Protein AF-A0A932WCL2-F1 (afdb_monomer_lite)

Structure (mmCIF, N/CA/C/O backbone):
data_AF-A0A932WCL2-F1
#
_entry.id   AF-A0A932WCL2-F1
#
loop_
_atom_site.group_PDB
_atom_site.id
_atom_site.type_symbol
_atom_site.label_atom_id
_atom_site.label_alt_id
_atom_site.label_comp_id
_atom_site.label_asym_id
_atom_site.label_entity_id
_atom_site.label_seq_id
_atom_site.pdbx_PDB_ins_code
_atom_site.Cartn_x
_atom_site.Cartn_y
_atom_site.Cartn_z
_atom_site.occupancy
_atom_site.B_iso_or_equiv
_atom_site.auth_seq_id
_atom_site.auth_comp_id
_atom_site.auth_asym_id
_atom_site.auth_atom_id
_atom_site.pdbx_PDB_model_num
ATOM 1 N N . MET A 1 1 ? -22.757 6.002 18.167 1.00 43.53 1 MET A N 1
ATOM 2 C CA . MET A 1 1 ? -22.486 6.702 16.885 1.00 43.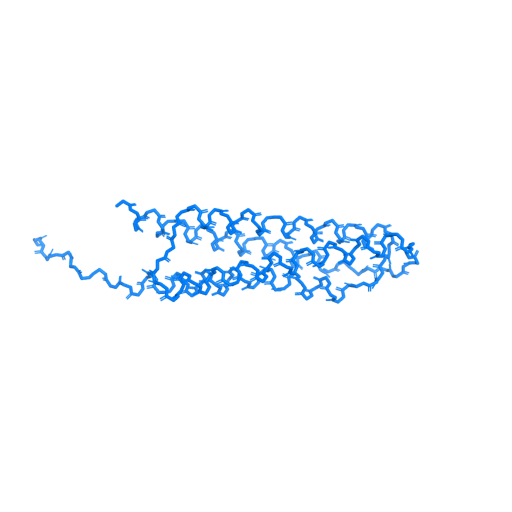53 1 MET A CA 1
ATOM 3 C C . MET A 1 1 ? -21.061 6.530 16.329 1.00 43.53 1 MET A C 1
ATOM 5 O O . MET A 1 1 ? -20.968 5.955 15.254 1.00 43.53 1 MET A O 1
ATOM 9 N N . LYS A 1 2 ? -19.952 6.972 16.966 1.00 51.72 2 LYS A N 1
ATOM 10 C CA . LYS A 1 2 ? -18.584 6.797 16.388 1.00 51.72 2 LYS A CA 1
ATOM 11 C C . LYS A 1 2 ? -18.119 5.330 16.332 1.00 51.72 2 LYS A C 1
ATOM 13 O O . LYS A 1 2 ? -17.669 4.860 15.293 1.00 51.72 2 LYS A O 1
ATOM 18 N N . THR A 1 3 ? -18.310 4.584 17.418 1.00 58.56 3 THR A N 1
ATOM 19 C CA . THR A 1 3 ? -17.847 3.191 17.558 1.00 58.56 3 THR A CA 1
ATOM 20 C C . THR A 1 3 ? -18.610 2.208 16.670 1.00 58.56 3 THR A C 1
ATOM 22 O O . THR A 1 3 ? -18.036 1.252 16.161 1.00 58.56 3 THR A O 1
ATOM 25 N N . GLU A 1 4 ? -19.901 2.451 16.440 1.00 61.03 4 GLU A N 1
ATOM 26 C CA . GLU A 1 4 ? -20.728 1.606 15.567 1.00 61.03 4 GLU A CA 1
ATOM 27 C C . GLU A 1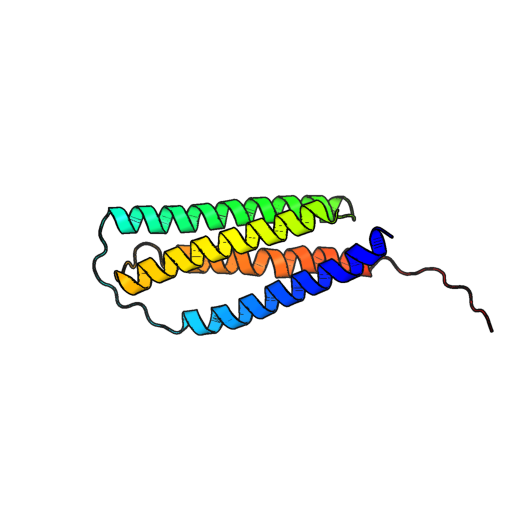 4 ? -20.299 1.707 14.105 1.00 61.03 4 GLU A C 1
ATOM 29 O O . GLU A 1 4 ? -20.150 0.684 13.441 1.00 61.03 4 GLU A O 1
ATOM 34 N N . LYS A 1 5 ? -20.012 2.922 13.619 1.00 64.12 5 LYS A N 1
ATOM 35 C CA . LYS A 1 5 ? -19.502 3.118 12.257 1.00 64.12 5 LYS A CA 1
ATOM 36 C C . LYS A 1 5 ? -18.140 2.449 12.061 1.00 64.12 5 LYS A C 1
ATOM 38 O O . LYS A 1 5 ? -17.952 1.736 11.075 1.00 64.12 5 LYS A O 1
ATOM 43 N N . LEU A 1 6 ? -17.226 2.588 13.024 1.00 66.00 6 LEU A N 1
ATOM 44 C CA . LEU A 1 6 ? -15.901 1.954 12.985 1.00 66.00 6 LEU A CA 1
ATOM 45 C C . LEU A 1 6 ? -15.976 0.424 12.939 1.00 66.00 6 LEU A C 1
ATOM 47 O O . LEU A 1 6 ? -15.284 -0.201 12.134 1.00 66.00 6 LEU A O 1
ATOM 51 N N . ARG A 1 7 ? -16.882 -0.174 13.724 1.00 67.00 7 ARG A N 1
ATOM 52 C CA . ARG A 1 7 ? -17.145 -1.623 13.710 1.00 67.00 7 ARG A CA 1
ATOM 53 C C . ARG A 1 7 ? -17.641 -2.131 12.355 1.00 67.00 7 ARG A C 1
ATOM 55 O O . ARG A 1 7 ? -17.419 -3.295 12.049 1.00 67.00 7 ARG A O 1
ATOM 62 N N . THR A 1 8 ? -18.261 -1.282 11.532 1.00 70.75 8 THR A N 1
ATOM 63 C CA . THR A 1 8 ? -18.690 -1.637 10.164 1.00 70.75 8 THR A CA 1
ATOM 64 C C . THR A 1 8 ? -17.661 -1.311 9.072 1.00 70.75 8 THR A C 1
ATOM 66 O O . THR A 1 8 ? -17.577 -2.031 8.077 1.00 70.75 8 THR A O 1
ATOM 69 N N . LEU A 1 9 ? -16.837 -0.275 9.256 1.00 70.69 9 LEU A N 1
ATOM 70 C CA . LEU A 1 9 ? -15.825 0.167 8.285 1.00 70.69 9 LEU A CA 1
ATOM 71 C C . LEU A 1 9 ? -14.579 -0.725 8.275 1.00 70.69 9 LEU A C 1
ATOM 73 O O . LEU A 1 9 ? -14.126 -1.122 7.202 1.00 70.69 9 LEU A O 1
ATOM 77 N N . VAL A 1 10 ? -14.054 -1.097 9.448 1.00 73.25 10 VAL A N 1
ATOM 78 C CA . VAL A 1 10 ? -12.839 -1.927 9.554 1.00 73.25 10 VAL A CA 1
ATOM 79 C C . VAL A 1 10 ? -13.007 -3.294 8.864 1.00 73.25 10 VAL A C 1
ATOM 81 O O . VAL A 1 10 ? -12.140 -3.655 8.066 1.00 73.25 10 VAL A O 1
ATOM 84 N N . PRO A 1 11 ? -14.116 -4.045 9.054 1.00 73.81 11 PRO A N 1
ATOM 85 C CA . PRO A 1 11 ? -14.346 -5.290 8.322 1.00 73.81 11 PRO A CA 1
ATOM 86 C C . PRO A 1 11 ? -14.482 -5.087 6.812 1.00 73.81 11 PRO A C 1
ATOM 88 O O . PRO A 1 11 ? -13.979 -5.901 6.044 1.00 73.81 11 PRO A O 1
ATOM 91 N N . ARG A 1 12 ? -15.126 -4.001 6.364 1.00 76.62 12 ARG A N 1
ATOM 92 C CA . ARG A 1 12 ? -15.267 -3.692 4.933 1.00 76.62 12 ARG A CA 1
ATOM 93 C C . ARG A 1 12 ? -13.909 -3.428 4.284 1.00 76.62 12 ARG A C 1
ATOM 95 O O . ARG A 1 12 ? -13.644 -3.954 3.205 1.00 76.62 12 ARG A O 1
ATOM 102 N N . LEU A 1 13 ? -13.045 -2.666 4.952 1.00 72.12 13 LEU A N 1
ATOM 103 C CA . LEU A 1 13 ? -11.676 -2.415 4.501 1.00 72.12 13 LEU A CA 1
ATOM 104 C C . LEU A 1 13 ? -10.835 -3.700 4.500 1.00 72.12 13 LEU A C 1
ATOM 106 O O . LEU A 1 13 ? -10.093 -3.939 3.552 1.00 72.12 13 LEU A O 1
ATOM 110 N N . LEU A 1 14 ? -11.007 -4.574 5.495 1.00 71.94 14 LEU A N 1
ATOM 111 C CA . LEU A 1 14 ? -10.391 -5.907 5.516 1.00 71.94 14 LEU A CA 1
ATOM 112 C C . LEU A 1 14 ? -10.843 -6.778 4.336 1.00 71.94 14 LEU A C 1
ATOM 114 O O . LEU A 1 14 ? -10.010 -7.373 3.660 1.00 71.94 14 LEU A O 1
ATOM 118 N N . VAL A 1 15 ? -12.143 -6.825 4.042 1.00 77.06 15 VAL A N 1
ATOM 119 C CA . VAL A 1 15 ? -12.676 -7.585 2.898 1.00 77.06 15 VAL A CA 1
ATOM 120 C C . VAL A 1 15 ? -12.139 -7.030 1.575 1.00 77.06 15 VAL A C 1
ATOM 122 O O . VAL A 1 15 ? -11.719 -7.802 0.713 1.00 77.06 15 VAL A O 1
ATOM 125 N N . LEU A 1 16 ? -12.078 -5.704 1.423 1.00 68.69 16 LEU A N 1
ATOM 126 C CA . LEU A 1 16 ? -11.471 -5.051 0.256 1.00 68.69 16 LEU A CA 1
ATOM 127 C C . LEU A 1 16 ? -9.967 -5.339 0.144 1.00 68.69 16 LEU A C 1
ATOM 129 O O . LEU A 1 16 ? -9.449 -5.504 -0.964 1.00 68.69 16 LEU A O 1
ATOM 133 N N . ALA A 1 17 ? -9.258 -5.427 1.271 1.00 69.31 17 ALA A N 1
ATOM 134 C CA . ALA A 1 17 ? -7.851 -5.794 1.297 1.00 69.31 17 ALA A CA 1
ATOM 135 C C . ALA A 1 17 ? -7.641 -7.220 0.767 1.00 69.31 17 ALA A C 1
ATOM 137 O O . ALA A 1 17 ? -6.845 -7.403 -0.157 1.00 69.31 17 ALA A O 1
ATOM 138 N N . VAL A 1 18 ? -8.417 -8.180 1.284 1.00 69.88 18 VAL A N 1
ATOM 139 C CA . VAL A 1 18 ? -8.328 -9.611 0.951 1.00 69.88 18 VAL A CA 1
ATOM 140 C C . VAL A 1 18 ? -8.750 -9.895 -0.494 1.00 69.88 18 VAL A C 1
ATOM 142 O O . VAL A 1 18 ? -8.029 -10.579 -1.220 1.00 69.88 18 VAL A O 1
ATOM 145 N N . LEU A 1 19 ? -9.879 -9.344 -0.956 1.00 62.84 19 LEU A N 1
ATOM 146 C CA . LEU A 1 19 ? -10.351 -9.541 -2.337 1.00 62.84 19 LEU A CA 1
ATOM 147 C C . LEU A 1 19 ? -9.356 -8.990 -3.364 1.00 62.84 19 LEU A C 1
ATOM 149 O O . LEU A 1 19 ? -9.095 -9.621 -4.390 1.00 62.84 19 LEU A O 1
ATOM 153 N N . ALA A 1 20 ? -8.753 -7.838 -3.075 1.00 65.00 20 ALA A N 1
ATOM 154 C CA . ALA A 1 20 ? -7.711 -7.285 -3.926 1.00 65.00 20 ALA A CA 1
ATOM 155 C C . ALA A 1 20 ? -6.422 -8.121 -3.892 1.00 65.00 20 ALA A C 1
ATOM 157 O O . ALA A 1 20 ? -5.784 -8.280 -4.930 1.00 65.00 20 ALA A O 1
ATOM 158 N N . GLY A 1 21 ? -6.064 -8.699 -2.742 1.00 62.88 21 GLY A N 1
ATOM 159 C CA . GLY A 1 21 ? -4.959 -9.649 -2.632 1.00 62.88 21 GLY A CA 1
ATOM 160 C C . GLY A 1 21 ? -5.147 -10.885 -3.516 1.00 62.88 21 GLY A C 1
ATOM 161 O O . GLY A 1 21 ? -4.256 -11.247 -4.286 1.00 62.88 21 GLY A O 1
ATOM 162 N N . ALA A 1 22 ? -6.343 -11.482 -3.482 1.00 65.00 22 ALA A N 1
ATOM 163 C CA . ALA A 1 22 ? -6.690 -12.660 -4.280 1.00 65.00 22 ALA A CA 1
ATOM 164 C C . ALA A 1 22 ? -6.687 -12.398 -5.800 1.00 65.00 22 ALA A C 1
ATOM 166 O O . ALA A 1 22 ? -6.264 -13.252 -6.576 1.00 65.00 22 ALA A O 1
ATOM 167 N N . LEU A 1 23 ? -7.118 -11.212 -6.243 1.00 63.62 23 LEU A N 1
ATOM 168 C CA . LEU A 1 23 ? -7.057 -10.832 -7.661 1.00 63.62 23 LEU A CA 1
ATOM 169 C C . LEU A 1 23 ? -5.619 -10.602 -8.143 1.00 63.62 23 LEU A C 1
ATOM 171 O O . LEU A 1 23 ? -5.296 -10.868 -9.300 1.00 63.62 23 LEU A O 1
ATOM 175 N N . TRP A 1 24 ? -4.738 -10.127 -7.263 1.00 61.75 24 TRP A N 1
ATOM 176 C CA . TRP A 1 24 ? -3.344 -9.868 -7.613 1.00 61.75 24 TRP A CA 1
ATOM 177 C C . TRP A 1 24 ? -2.502 -11.145 -7.717 1.00 61.75 24 TRP A C 1
ATOM 179 O O . TRP A 1 24 ? -1.632 -11.206 -8.580 1.00 61.75 24 TRP A O 1
ATOM 189 N N . THR A 1 25 ? -2.766 -12.183 -6.914 1.00 62.62 25 THR A N 1
ATOM 190 C CA . THR A 1 25 ? -2.004 -13.452 -6.972 1.00 62.62 25 THR A CA 1
ATOM 191 C C . THR A 1 25 ? -2.166 -14.212 -8.288 1.00 62.62 25 THR A C 1
ATOM 193 O O . THR A 1 25 ? -1.285 -14.979 -8.675 1.00 62.62 25 THR A O 1
ATOM 196 N N . GLN A 1 26 ? -3.253 -13.977 -9.030 1.00 57.78 26 GLN A N 1
ATOM 197 C CA . GLN A 1 26 ? -3.392 -14.516 -10.386 1.00 57.78 26 GLN A CA 1
ATOM 198 C C . GLN A 1 26 ? -2.455 -13.832 -11.393 1.00 57.78 26 GLN A C 1
ATOM 200 O O . GLN A 1 26 ? -2.012 -14.473 -12.345 1.00 57.78 26 GLN A O 1
ATOM 205 N N . ARG A 1 27 ? -2.120 -12.554 -11.176 1.00 56.88 27 ARG A N 1
ATOM 206 C CA . ARG A 1 27 ? -1.292 -11.752 -12.089 1.00 56.88 27 ARG A CA 1
ATOM 207 C C . ARG A 1 27 ? 0.201 -12.097 -11.997 1.00 56.88 27 ARG A C 1
ATOM 209 O O . ARG A 1 27 ? 0.904 -11.970 -12.994 1.00 56.88 27 ARG A O 1
ATOM 216 N N . ASP A 1 28 ? 0.646 -12.630 -10.857 1.00 53.41 28 ASP A N 1
ATOM 217 C CA . ASP A 1 28 ? 2.031 -13.074 -10.599 1.00 53.41 28 ASP A CA 1
ATOM 218 C C . ASP A 1 28 ? 2.465 -14.290 -11.423 1.00 53.41 28 ASP A C 1
ATOM 220 O O . ASP A 1 28 ? 3.650 -14.592 -11.544 1.00 53.41 28 ASP A O 1
ATOM 224 N N . ARG A 1 29 ? 1.503 -15.030 -11.983 1.00 54.28 29 ARG A N 1
ATOM 225 C CA . ARG A 1 29 ? 1.788 -16.249 -12.751 1.00 54.28 29 ARG A CA 1
ATOM 226 C C . ARG A 1 29 ? 2.270 -15.968 -14.171 1.00 54.28 29 ARG A C 1
ATOM 228 O O . ARG A 1 29 ? 2.577 -16.916 -14.885 1.00 54.28 29 ARG A O 1
ATOM 235 N N . ILE A 1 30 ? 2.309 -14.706 -14.601 1.00 58.91 30 ILE A N 1
ATOM 236 C CA . ILE A 1 30 ? 2.754 -14.332 -15.944 1.00 58.91 30 ILE A CA 1
ATOM 237 C C . ILE A 1 30 ? 4.283 -14.197 -15.917 1.00 58.91 30 ILE A C 1
ATOM 239 O O . ILE A 1 30 ? 4.790 -13.229 -15.344 1.00 58.91 30 ILE A O 1
ATOM 243 N N . PRO A 1 31 ? 5.043 -15.135 -16.518 1.00 55.84 31 PRO A N 1
ATOM 244 C CA . PRO A 1 31 ? 6.491 -15.018 -16.580 1.00 55.84 31 PRO A CA 1
ATOM 245 C C . PRO A 1 31 ? 6.862 -13.813 -17.447 1.00 55.84 31 PRO A C 1
ATOM 247 O O . PRO A 1 31 ? 6.598 -13.785 -18.652 1.00 55.84 31 PRO A O 1
ATOM 250 N N . LEU A 1 32 ? 7.483 -12.810 -16.830 1.00 58.25 32 LEU A N 1
ATOM 251 C CA . LEU A 1 32 ? 8.053 -11.674 -17.540 1.00 58.25 32 LEU A CA 1
ATOM 252 C C . LEU A 1 32 ? 9.294 -12.151 -18.300 1.00 58.25 32 LEU A C 1
ATOM 254 O O . LEU A 1 32 ? 10.282 -12.574 -17.701 1.00 58.25 32 LEU A O 1
ATOM 258 N N . ARG A 1 33 ? 9.241 -12.112 -19.634 1.00 56.16 33 ARG A N 1
ATOM 259 C CA . ARG A 1 33 ? 10.433 -12.308 -20.464 1.00 56.16 33 ARG A CA 1
ATOM 260 C C . ARG A 1 33 ? 11.301 -11.057 -20.365 1.00 56.16 33 ARG A C 1
ATOM 262 O O . ARG A 1 33 ? 10.813 -9.956 -20.596 1.00 56.16 33 ARG A O 1
ATOM 269 N N . ALA A 1 34 ? 12.578 -11.245 -20.044 1.00 51.41 34 ALA A N 1
ATOM 270 C CA . ALA A 1 34 ? 13.549 -10.162 -20.006 1.00 51.41 34 ALA A CA 1
ATOM 271 C C . ALA A 1 34 ? 13.773 -9.611 -21.424 1.00 51.41 34 ALA A C 1
ATOM 273 O O . ALA A 1 34 ? 14.281 -10.319 -22.295 1.00 51.41 34 ALA A O 1
ATOM 274 N N . LEU A 1 35 ? 13.402 -8.352 -21.647 1.00 52.31 35 LEU A N 1
ATOM 275 C CA . LEU A 1 35 ? 13.848 -7.552 -22.787 1.00 52.31 35 LEU A CA 1
ATOM 276 C C . LEU A 1 35 ? 14.463 -6.258 -22.244 1.00 52.31 35 LEU A C 1
ATOM 278 O O . LEU A 1 35 ? 14.135 -5.794 -21.156 1.00 52.31 35 LEU A O 1
ATOM 282 N N . SER A 1 36 ? 15.428 -5.702 -22.967 1.00 56.41 36 SER A N 1
ATOM 283 C CA . SER A 1 36 ? 16.179 -4.527 -22.525 1.00 56.41 36 SER A CA 1
ATOM 284 C C . SER A 1 36 ? 15.279 -3.289 -22.453 1.00 56.41 36 SER A C 1
ATOM 286 O O . SER A 1 36 ? 14.851 -2.781 -23.489 1.00 56.41 36 SER A O 1
ATOM 288 N N . ALA A 1 37 ? 15.023 -2.788 -21.246 1.00 60.44 37 ALA A N 1
ATOM 289 C CA . ALA A 1 37 ? 14.306 -1.535 -21.037 1.00 60.44 37 ALA A CA 1
ATOM 290 C C . ALA A 1 37 ? 15.217 -0.314 -21.168 1.00 60.44 37 ALA A C 1
ATOM 292 O O . ALA A 1 37 ? 16.418 -0.381 -20.898 1.00 60.44 37 ALA A O 1
ATOM 293 N N . SER A 1 38 ? 14.630 0.822 -21.545 1.00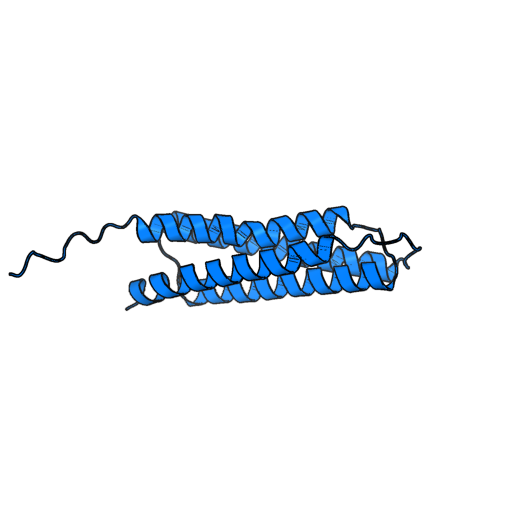 67.81 38 SER A N 1
ATOM 294 C CA . SER A 1 38 ? 15.347 2.093 -21.560 1.00 67.81 38 SER A CA 1
ATOM 295 C C . SER A 1 38 ? 15.664 2.567 -20.129 1.00 67.81 38 SER A C 1
ATOM 297 O O . SER A 1 38 ? 14.982 2.212 -19.160 1.00 67.81 38 SER A O 1
ATOM 299 N N . ALA A 1 39 ? 16.689 3.411 -19.974 1.00 72.81 39 ALA A N 1
ATOM 300 C CA . ALA A 1 39 ? 17.037 4.006 -18.678 1.00 72.81 39 ALA A CA 1
ATOM 301 C C . ALA A 1 39 ? 15.903 4.888 -18.105 1.00 72.81 39 ALA A C 1
ATOM 303 O O . ALA A 1 39 ? 15.732 4.959 -16.888 1.00 72.81 39 ALA A O 1
ATOM 304 N N . GLY A 1 40 ? 15.092 5.512 -18.971 1.00 77.50 40 GLY A N 1
ATOM 305 C CA . GLY A 1 40 ? 13.930 6.314 -18.567 1.00 77.50 40 GLY A CA 1
ATOM 306 C C . GLY A 1 40 ? 12.793 5.470 -17.982 1.00 77.50 40 GLY A C 1
ATOM 307 O O . GLY A 1 40 ? 12.227 5.822 -16.943 1.00 77.50 40 GLY A O 1
ATOM 308 N N . ASP A 1 41 ? 12.511 4.315 -18.589 1.00 78.38 41 ASP A N 1
ATOM 309 C CA . ASP A 1 41 ? 11.498 3.378 -18.081 1.00 78.38 41 ASP A CA 1
ATOM 310 C C . ASP A 1 41 ? 11.941 2.779 -16.744 1.00 78.38 41 ASP A C 1
ATOM 312 O O . ASP A 1 41 ? 11.155 2.674 -15.804 1.00 78.38 41 ASP A O 1
ATOM 316 N N . SER A 1 42 ? 13.236 2.475 -16.634 1.00 78.38 42 SER A N 1
ATOM 317 C CA . SER A 1 42 ? 13.871 1.943 -15.425 1.00 78.38 42 SER A CA 1
ATOM 318 C C . SER A 1 42 ? 13.701 2.882 -14.224 1.00 78.38 42 SER A C 1
ATOM 320 O O . SER A 1 42 ? 13.237 2.460 -13.163 1.00 78.38 42 SER A O 1
ATOM 322 N N . ALA A 1 43 ? 14.009 4.172 -14.400 1.00 84.06 43 ALA A N 1
ATOM 323 C CA . ALA A 1 43 ? 13.846 5.184 -13.356 1.00 84.06 43 ALA A CA 1
ATOM 324 C C . ALA A 1 43 ? 12.369 5.398 -12.983 1.00 84.06 43 ALA A C 1
ATOM 326 O O . ALA A 1 43 ? 12.036 5.565 -11.809 1.00 84.06 43 ALA A O 1
ATOM 327 N N . THR A 1 44 ? 11.470 5.344 -13.970 1.00 86.81 44 THR A N 1
ATOM 328 C CA . THR A 1 44 ? 10.024 5.467 -13.741 1.00 86.81 44 THR A CA 1
ATOM 329 C C . THR A 1 44 ? 9.493 4.297 -12.913 1.00 86.81 44 THR A C 1
ATOM 331 O O . THR A 1 44 ? 8.776 4.514 -11.936 1.00 86.81 44 THR A O 1
ATOM 334 N N . ILE A 1 45 ? 9.882 3.063 -13.251 1.00 85.44 45 ILE A N 1
ATOM 335 C CA . ILE A 1 45 ? 9.497 1.848 -12.519 1.00 85.44 45 ILE A CA 1
ATOM 336 C C . ILE A 1 45 ? 9.976 1.922 -11.066 1.00 85.44 45 ILE A C 1
ATOM 338 O O . ILE A 1 45 ? 9.164 1.775 -10.152 1.00 85.44 45 ILE A O 1
ATOM 342 N N . GLN A 1 46 ? 11.258 2.226 -10.842 1.00 86.81 46 GLN A N 1
ATOM 343 C CA . GLN A 1 46 ? 11.813 2.372 -9.492 1.00 86.81 46 GLN A CA 1
ATOM 344 C C . GLN A 1 46 ? 11.125 3.497 -8.707 1.00 86.81 46 GLN A C 1
ATOM 346 O O . GLN A 1 46 ? 10.817 3.330 -7.528 1.00 86.81 46 GLN A O 1
ATOM 351 N N . GLY A 1 47 ? 10.815 4.622 -9.358 1.00 90.69 47 GLY A N 1
ATOM 352 C CA . GLY A 1 47 ? 10.072 5.722 -8.748 1.00 90.69 47 GLY A CA 1
ATOM 353 C C . GLY A 1 47 ? 8.670 5.313 -8.285 1.00 90.69 47 GLY A C 1
ATOM 354 O O . GLY A 1 47 ? 8.266 5.666 -7.177 1.00 90.69 47 GLY A O 1
ATOM 355 N N . MET A 1 48 ? 7.939 4.536 -9.090 1.00 91.69 48 MET A N 1
ATOM 356 C CA . MET A 1 48 ? 6.609 4.027 -8.727 1.00 91.69 48 MET A CA 1
ATOM 357 C C . MET A 1 48 ? 6.671 3.000 -7.586 1.00 91.69 48 MET A C 1
ATOM 359 O O . MET A 1 48 ? 5.892 3.090 -6.637 1.00 91.69 48 MET A O 1
ATOM 363 N N . ILE A 1 49 ? 7.633 2.068 -7.625 1.00 89.44 49 ILE A N 1
ATOM 364 C CA . ILE A 1 49 ? 7.873 1.106 -6.532 1.00 89.44 49 ILE A CA 1
ATOM 365 C C . ILE A 1 49 ? 8.228 1.854 -5.235 1.00 89.44 49 ILE A C 1
ATOM 367 O O . ILE A 1 49 ? 7.694 1.547 -4.164 1.00 89.44 49 ILE A O 1
ATOM 371 N N . GLY A 1 50 ? 9.076 2.882 -5.329 1.00 92.12 50 GLY A N 1
ATOM 372 C CA . GLY A 1 50 ? 9.462 3.741 -4.212 1.00 92.12 50 GLY A CA 1
ATOM 373 C C . GLY A 1 50 ? 8.282 4.498 -3.598 1.00 92.12 50 GLY A C 1
ATOM 374 O O . GLY A 1 50 ? 8.120 4.481 -2.377 1.00 92.12 50 GLY A O 1
ATOM 375 N N . LYS A 1 51 ? 7.413 5.101 -4.423 1.00 92.62 51 LYS A N 1
ATOM 376 C CA . LYS A 1 51 ? 6.181 5.775 -3.965 1.00 92.62 51 LYS A CA 1
ATOM 377 C C . LYS A 1 51 ? 5.241 4.820 -3.237 1.00 92.62 51 LYS A C 1
ATOM 379 O O . LYS A 1 51 ? 4.796 5.136 -2.134 1.00 92.62 51 LYS A O 1
ATOM 384 N N . ALA A 1 52 ? 5.003 3.637 -3.802 1.00 89.88 52 ALA A N 1
ATOM 385 C CA . ALA A 1 52 ? 4.158 2.628 -3.177 1.00 89.88 52 ALA A CA 1
ATOM 386 C C . ALA A 1 52 ? 4.724 2.153 -1.831 1.00 89.88 52 ALA A C 1
ATOM 388 O O . ALA A 1 52 ? 3.995 2.059 -0.844 1.00 89.88 52 ALA A O 1
ATOM 389 N N . THR A 1 53 ? 6.038 1.923 -1.765 1.00 90.50 53 THR A N 1
ATOM 390 C CA . THR A 1 53 ? 6.732 1.531 -0.527 1.00 90.50 53 THR A CA 1
ATOM 391 C C . THR A 1 53 ? 6.678 2.639 0.528 1.00 90.50 53 THR A C 1
ATOM 393 O O . THR A 1 53 ? 6.480 2.373 1.713 1.00 90.50 53 THR A O 1
ATOM 396 N N . TYR A 1 54 ? 6.832 3.899 0.121 1.00 92.62 54 TYR A N 1
ATOM 397 C CA . TYR A 1 54 ? 6.728 5.040 1.027 1.00 92.62 54 TYR A CA 1
ATOM 398 C C . TYR A 1 54 ? 5.308 5.194 1.589 1.00 92.62 54 TYR A C 1
ATOM 400 O O . TYR A 1 54 ? 5.136 5.328 2.802 1.00 92.62 54 TYR A O 1
ATOM 408 N N . ALA A 1 55 ? 4.290 5.109 0.727 1.00 89.88 55 ALA A N 1
ATOM 409 C CA . ALA A 1 55 ? 2.890 5.136 1.138 1.00 89.88 55 ALA A CA 1
ATOM 410 C C . ALA A 1 55 ? 2.570 3.987 2.106 1.00 89.88 55 ALA A C 1
ATOM 412 O O . ALA A 1 55 ? 1.966 4.221 3.151 1.00 89.88 55 ALA A O 1
ATOM 413 N N . GLN A 1 56 ? 3.058 2.774 1.824 1.00 89.00 56 GLN A N 1
ATOM 414 C CA . GLN A 1 56 ? 2.926 1.623 2.718 1.00 89.00 56 GLN A CA 1
ATOM 415 C C . GLN A 1 56 ? 3.466 1.914 4.121 1.00 89.00 56 GLN A C 1
ATOM 417 O O . GLN A 1 56 ? 2.751 1.702 5.098 1.00 89.00 56 GLN A O 1
ATOM 422 N N . LYS A 1 57 ? 4.695 2.434 4.234 1.00 91.44 57 LYS A N 1
ATOM 423 C CA . LYS A 1 57 ? 5.286 2.774 5.538 1.00 91.44 57 LYS A CA 1
ATOM 424 C C . LYS A 1 57 ? 4.458 3.816 6.285 1.00 91.44 57 LYS A C 1
ATOM 426 O O . LYS A 1 57 ? 4.275 3.699 7.492 1.00 91.44 57 LYS A O 1
ATOM 431 N N . LYS A 1 58 ? 3.936 4.824 5.579 1.00 91.44 58 LYS A N 1
ATOM 432 C CA . LYS A 1 58 ? 3.081 5.860 6.175 1.00 91.44 58 LYS A CA 1
ATOM 433 C C . LYS A 1 58 ? 1.779 5.267 6.725 1.00 91.44 58 LYS A C 1
ATOM 435 O O . LYS A 1 58 ? 1.400 5.587 7.850 1.00 91.44 58 LYS A O 1
ATOM 440 N N . ILE A 1 59 ? 1.135 4.379 5.965 1.00 88.94 59 ILE A N 1
ATOM 441 C CA . ILE A 1 59 ? -0.059 3.638 6.397 1.00 88.94 59 ILE A CA 1
ATOM 442 C C . ILE A 1 59 ? 0.263 2.791 7.634 1.00 88.94 59 ILE A C 1
ATOM 444 O O . ILE A 1 59 ? -0.467 2.849 8.619 1.00 88.94 59 ILE A O 1
ATOM 448 N N . GLU A 1 60 ? 1.368 2.043 7.612 1.00 89.31 60 GLU A N 1
ATOM 449 C CA . GLU A 1 60 ? 1.786 1.187 8.727 1.00 89.31 60 GLU A CA 1
ATOM 450 C C . GLU A 1 60 ? 1.993 1.988 10.021 1.00 89.31 60 GLU A C 1
ATOM 452 O O . GLU A 1 60 ? 1.502 1.589 11.077 1.00 89.31 60 GLU A O 1
ATOM 457 N N . THR A 1 61 ? 2.669 3.138 9.942 1.00 90.62 61 THR A N 1
ATOM 458 C CA . THR A 1 61 ? 2.850 4.040 11.088 1.00 90.62 61 THR A CA 1
ATOM 459 C C . THR A 1 61 ? 1.509 4.505 11.647 1.00 90.62 61 THR A C 1
ATOM 461 O O . THR A 1 61 ? 1.284 4.402 12.851 1.00 90.62 61 THR A O 1
ATOM 464 N N . LYS A 1 62 ? 0.580 4.941 10.789 1.00 87.88 62 LYS A N 1
ATOM 465 C CA . LYS A 1 62 ? -0.750 5.382 11.235 1.00 87.88 62 LYS A CA 1
ATOM 466 C C . LYS A 1 62 ? -1.552 4.271 11.898 1.00 87.88 62 LYS A C 1
ATOM 468 O O . LYS A 1 62 ? -2.185 4.500 12.923 1.00 87.88 62 LYS A O 1
ATOM 473 N N . ILE A 1 63 ? -1.512 3.061 11.343 1.00 85.75 63 ILE A N 1
ATOM 474 C CA . ILE A 1 63 ? -2.188 1.914 11.952 1.00 85.75 63 ILE A CA 1
ATOM 475 C C . ILE A 1 63 ? -1.612 1.636 13.343 1.00 85.75 63 ILE A C 1
ATOM 477 O O . ILE A 1 63 ? -2.384 1.480 14.285 1.00 85.75 63 ILE A O 1
ATOM 481 N N . LYS A 1 64 ? -0.282 1.652 13.503 1.00 86.56 64 LYS A N 1
ATOM 482 C CA . LYS A 1 64 ? 0.370 1.497 14.815 1.00 86.56 64 LYS A CA 1
ATOM 483 C C . LYS A 1 64 ? -0.070 2.573 15.811 1.00 86.56 64 LYS A C 1
ATOM 485 O O . LYS A 1 64 ? -0.310 2.268 16.976 1.00 86.56 64 LYS A O 1
ATOM 490 N N . GLU A 1 65 ? -0.225 3.817 15.365 1.00 88.12 65 GLU A N 1
ATOM 491 C CA . GLU A 1 65 ? -0.753 4.902 16.201 1.00 88.12 65 GLU A CA 1
ATOM 492 C C . GLU A 1 65 ? -2.211 4.666 16.625 1.00 88.12 65 GLU A C 1
ATOM 494 O O . GLU A 1 65 ? -2.580 5.003 17.751 1.00 88.12 65 GLU A O 1
ATOM 499 N N . PHE A 1 66 ? -3.062 4.108 15.759 1.00 83.31 66 PHE A N 1
ATOM 500 C CA . PHE A 1 66 ? -4.436 3.732 16.129 1.00 83.31 66 PHE A CA 1
ATOM 501 C C . PHE A 1 66 ? -4.461 2.550 17.087 1.00 83.31 66 PHE A C 1
ATOM 503 O O . PHE A 1 66 ? -5.159 2.573 18.096 1.00 83.31 66 PHE A O 1
ATOM 510 N N . GLU A 1 67 ? -3.642 1.540 16.819 1.00 80.69 67 GLU A N 1
ATOM 511 C CA . GLU A 1 67 ? -3.482 0.376 17.677 1.00 80.69 67 GLU A CA 1
ATOM 512 C C . GLU A 1 67 ? -2.984 0.726 19.081 1.00 80.69 67 GLU A C 1
ATOM 514 O O . GLU A 1 67 ? -3.368 0.045 20.034 1.00 80.69 67 GLU A O 1
ATOM 519 N N . ALA A 1 68 ? -2.119 1.737 19.207 1.00 83.25 68 ALA A N 1
ATOM 520 C CA . ALA A 1 68 ? -1.636 2.245 20.488 1.00 83.25 68 ALA A CA 1
ATOM 521 C C . ALA A 1 68 ? -2.711 3.052 21.229 1.00 83.25 68 ALA A C 1
ATOM 523 O O . ALA A 1 68 ? -2.805 2.974 22.450 1.00 83.25 68 ALA A O 1
ATOM 524 N N . ARG A 1 69 ? -3.536 3.808 20.494 1.00 80.31 69 ARG A N 1
ATOM 525 C CA . ARG A 1 69 ? -4.635 4.602 21.064 1.00 80.31 69 ARG A CA 1
ATOM 526 C C . ARG A 1 69 ? -5.884 3.781 21.385 1.00 80.31 69 ARG A C 1
ATOM 528 O O . ARG A 1 69 ? -6.685 4.219 22.202 1.00 80.31 69 ARG A O 1
ATOM 535 N N . GLY A 1 70 ? -6.060 2.622 20.751 1.00 75.06 70 GLY A N 1
ATOM 536 C CA . GLY A 1 70 ? -7.277 1.810 20.860 1.00 75.06 70 GLY A CA 1
ATOM 537 C C . GLY A 1 70 ? -8.491 2.411 20.141 1.00 75.06 70 GLY A C 1
ATOM 538 O O . GLY A 1 70 ? -9.608 1.941 20.336 1.00 75.06 70 GLY A O 1
ATOM 539 N N . ASP A 1 71 ? -8.279 3.437 19.317 1.00 71.12 71 ASP A N 1
ATOM 540 C CA . ASP A 1 71 ? -9.305 4.140 18.549 1.00 71.12 71 ASP A CA 1
ATOM 541 C C . ASP A 1 71 ? -8.713 4.588 17.205 1.00 71.12 71 ASP A C 1
ATOM 543 O O . ASP A 1 71 ? -7.522 4.898 17.101 1.00 71.12 71 ASP A O 1
ATOM 547 N N . ALA A 1 72 ? -9.553 4.622 16.178 1.00 74.12 72 ALA A N 1
ATOM 548 C CA . ALA A 1 72 ? -9.257 5.155 14.857 1.00 74.12 72 ALA A CA 1
ATOM 549 C C . ALA A 1 72 ? -10.422 6.049 14.442 1.00 74.12 72 ALA A C 1
ATOM 551 O O . ALA A 1 72 ? -11.570 5.708 14.701 1.00 74.12 72 ALA A O 1
ATOM 552 N N . ASP A 1 73 ? -10.167 7.172 13.776 1.00 78.94 73 ASP A N 1
ATOM 553 C CA . ASP A 1 73 ? -11.258 7.983 13.243 1.00 78.94 73 ASP A CA 1
ATOM 554 C C . ASP A 1 73 ? -11.605 7.581 11.799 1.00 78.94 73 ASP A C 1
ATOM 556 O O . ASP A 1 73 ? -10.810 7.000 11.057 1.00 78.94 73 ASP A O 1
ATOM 560 N N . GLU A 1 74 ? -12.843 7.869 11.399 1.00 77.50 74 GLU A N 1
ATOM 561 C CA . GLU A 1 74 ? -13.345 7.561 10.056 1.00 77.50 74 GLU A CA 1
ATOM 562 C C . GLU A 1 74 ? -12.522 8.273 8.969 1.00 77.50 74 GLU A C 1
ATOM 564 O O . GLU A 1 74 ? -12.236 7.685 7.928 1.00 77.50 74 GLU A O 1
ATOM 569 N N . ALA A 1 75 ? -12.084 9.510 9.228 1.00 80.44 75 ALA A N 1
ATOM 570 C CA . ALA A 1 75 ? -11.304 10.292 8.274 1.00 80.44 75 ALA A CA 1
ATOM 571 C C . ALA A 1 75 ? -9.938 9.656 7.986 1.00 80.44 75 ALA A C 1
ATOM 573 O O . ALA A 1 75 ? -9.542 9.559 6.826 1.00 80.44 75 ALA A O 1
ATOM 574 N N . ALA A 1 76 ? -9.232 9.165 9.002 1.00 82.00 76 ALA A N 1
ATOM 575 C CA . ALA A 1 76 ? -7.933 8.555 8.797 1.00 82.00 76 ALA A CA 1
ATOM 576 C C . ALA A 1 76 ? -8.015 7.121 8.272 1.00 82.00 76 ALA A C 1
ATOM 578 O O . ALA A 1 76 ? -7.105 6.703 7.556 1.00 82.00 76 ALA A O 1
ATOM 579 N N . LEU A 1 77 ? -9.090 6.378 8.562 1.00 80.25 77 LEU A N 1
ATOM 580 C CA . LEU A 1 77 ? -9.351 5.108 7.878 1.00 80.25 77 LEU A CA 1
ATOM 581 C C . LEU A 1 77 ? -9.614 5.324 6.380 1.00 80.25 77 LEU A C 1
ATOM 583 O O . LEU A 1 77 ? -9.093 4.563 5.566 1.00 80.25 77 LEU A O 1
ATOM 587 N N . ASN A 1 78 ? -10.343 6.381 6.013 1.00 82.38 78 ASN A N 1
ATOM 588 C CA . ASN A 1 78 ? -10.522 6.765 4.611 1.00 82.38 78 ASN A CA 1
ATOM 589 C C . ASN A 1 78 ? -9.196 7.210 3.973 1.00 82.38 78 ASN A C 1
ATOM 591 O O . ASN A 1 78 ? -8.880 6.782 2.868 1.00 82.38 78 ASN A O 1
ATOM 595 N N . GLU A 1 79 ? -8.367 7.986 4.680 1.00 86.62 79 GLU A N 1
ATOM 596 C CA . GLU A 1 79 ? -7.042 8.381 4.177 1.00 86.62 79 GLU A CA 1
ATOM 597 C C . GLU A 1 79 ? -6.110 7.169 3.987 1.00 86.62 79 GLU A C 1
ATOM 599 O O . GLU A 1 79 ? -5.313 7.135 3.048 1.00 86.62 79 GLU A O 1
ATOM 604 N N . ILE A 1 80 ? -6.202 6.159 4.862 1.00 85.19 80 ILE A N 1
ATOM 605 C CA . ILE A 1 80 ? -5.492 4.882 4.700 1.00 85.19 80 ILE A CA 1
ATOM 606 C C . ILE A 1 80 ? -5.961 4.166 3.433 1.00 85.19 80 ILE A C 1
ATOM 608 O O . ILE A 1 80 ? -5.118 3.698 2.665 1.00 85.19 80 ILE A O 1
ATOM 612 N N . ASP A 1 81 ? -7.274 4.085 3.203 1.00 83.06 81 ASP A N 1
ATOM 613 C CA . ASP A 1 81 ? -7.826 3.448 2.006 1.00 83.06 81 ASP A CA 1
ATOM 614 C C . ASP A 1 81 ? -7.365 4.166 0.730 1.00 83.06 81 ASP A C 1
ATOM 616 O O . ASP A 1 81 ? -6.834 3.530 -0.180 1.00 83.06 81 ASP A O 1
ATOM 620 N N . GLU A 1 82 ? -7.446 5.498 0.691 1.00 87.88 82 GLU A N 1
ATOM 621 C CA . GLU A 1 82 ? -6.979 6.308 -0.440 1.00 87.88 82 GLU A CA 1
ATOM 622 C C . GLU A 1 82 ? -5.479 6.125 -0.711 1.00 87.88 82 GLU A C 1
ATOM 624 O O . GLU A 1 82 ? -5.070 5.895 -1.855 1.00 87.88 82 GLU A O 1
ATOM 629 N N . GLN A 1 83 ? -4.641 6.175 0.332 1.00 88.25 83 GLN A N 1
ATOM 630 C CA . GLN A 1 83 ? -3.195 5.966 0.192 1.00 88.25 83 GLN A CA 1
ATOM 631 C C . GLN A 1 83 ? -2.875 4.560 -0.311 1.00 88.25 83 GLN A C 1
ATOM 633 O O . GLN A 1 83 ? -1.950 4.378 -1.106 1.00 88.25 83 GLN A O 1
ATOM 638 N N . LEU A 1 84 ? -3.651 3.565 0.110 1.00 84.25 84 LEU A N 1
ATOM 639 C CA . LEU A 1 84 ? -3.464 2.195 -0.327 1.00 84.25 84 LEU A CA 1
ATOM 640 C C . LEU A 1 84 ? -3.905 1.981 -1.776 1.00 84.25 84 LEU A C 1
ATOM 642 O O . LEU A 1 84 ? -3.205 1.311 -2.541 1.00 84.25 84 LEU A O 1
ATOM 646 N N . GLN A 1 85 ? -5.040 2.555 -2.175 1.00 84.00 85 GLN A N 1
ATOM 647 C CA . GLN A 1 85 ? -5.474 2.561 -3.569 1.00 84.00 85 GLN A CA 1
ATOM 648 C C . GLN A 1 85 ? -4.421 3.240 -4.459 1.00 84.00 85 GLN A C 1
ATOM 650 O O . GLN A 1 85 ? -4.082 2.705 -5.517 1.00 84.00 85 GLN A O 1
ATOM 655 N N . GLY A 1 86 ? -3.835 4.350 -3.996 1.00 88.38 86 GLY A N 1
ATOM 656 C CA . GLY A 1 86 ? -2.709 5.022 -4.649 1.00 88.38 86 GLY A CA 1
ATOM 657 C C . GLY A 1 86 ? -1.482 4.118 -4.802 1.00 88.38 86 GLY A C 1
ATOM 658 O O . GLY A 1 86 ? -1.017 3.904 -5.920 1.00 88.38 86 GLY A O 1
ATOM 659 N N . ALA A 1 87 ? -1.014 3.501 -3.713 1.00 89.12 87 ALA A N 1
ATOM 660 C CA . ALA A 1 87 ? 0.130 2.584 -3.736 1.00 89.12 87 ALA A CA 1
ATOM 661 C C . ALA A 1 87 ? -0.092 1.390 -4.683 1.00 89.12 87 ALA A C 1
ATOM 663 O O . ALA A 1 87 ? 0.802 0.997 -5.433 1.00 89.12 87 ALA A O 1
ATOM 664 N N . ARG A 1 88 ? -1.308 0.828 -4.697 1.00 86.81 88 ARG A N 1
ATOM 665 C CA . ARG A 1 88 ? -1.696 -0.247 -5.624 1.00 86.81 88 ARG A CA 1
ATOM 666 C C . ARG A 1 88 ? -1.694 0.218 -7.074 1.00 86.81 88 ARG A C 1
ATOM 668 O O . ARG A 1 88 ? -1.252 -0.531 -7.944 1.00 86.81 88 ARG A O 1
ATOM 675 N N . LYS A 1 89 ? -2.179 1.432 -7.345 1.00 89.44 89 LYS A N 1
ATOM 676 C CA . LYS A 1 89 ? -2.160 2.024 -8.685 1.00 89.44 89 LYS A CA 1
ATOM 677 C C . LYS A 1 89 ? -0.726 2.207 -9.176 1.00 89.44 89 LYS A C 1
ATOM 679 O O . LYS A 1 89 ? -0.427 1.772 -10.284 1.00 89.44 89 LYS A O 1
ATOM 684 N N . ASP A 1 90 ? 0.155 2.761 -8.346 1.00 89.94 90 ASP A N 1
ATOM 685 C CA . ASP A 1 90 ? 1.571 2.955 -8.681 1.00 89.94 90 ASP A CA 1
ATOM 686 C C . ASP A 1 90 ? 2.255 1.619 -9.007 1.00 89.94 90 ASP A C 1
ATOM 688 O O . ASP A 1 90 ? 2.894 1.479 -10.052 1.00 89.94 90 ASP A O 1
ATOM 692 N N . LEU A 1 91 ? 2.038 0.590 -8.181 1.00 88.88 91 LEU A N 1
ATOM 693 C CA . LEU A 1 91 ? 2.540 -0.759 -8.450 1.00 88.88 91 LEU A CA 1
ATOM 694 C C . LEU A 1 91 ? 1.930 -1.365 -9.719 1.00 88.88 91 LEU A C 1
ATOM 696 O O . LEU A 1 91 ? 2.645 -1.993 -10.497 1.00 88.88 91 LEU A O 1
ATOM 700 N N . SER A 1 92 ? 0.638 -1.172 -9.985 1.00 87.62 92 SER A N 1
ATOM 701 C CA . SER A 1 92 ? 0.032 -1.661 -11.227 1.00 87.62 92 SER A CA 1
ATOM 702 C C . SER A 1 92 ? 0.630 -0.980 -12.461 1.00 87.62 92 SER A C 1
ATOM 704 O O . SER A 1 92 ? 0.790 -1.640 -13.487 1.00 87.62 92 SER A O 1
ATOM 706 N N . VAL A 1 93 ? 0.958 0.313 -12.386 1.00 87.75 93 VAL A N 1
ATOM 707 C CA . VAL A 1 93 ? 1.635 1.032 -13.475 1.00 87.75 93 VAL A CA 1
ATOM 708 C C . VAL A 1 93 ? 3.054 0.504 -13.658 1.00 87.75 93 VAL A C 1
ATOM 710 O O . VAL A 1 93 ? 3.425 0.178 -14.782 1.00 87.75 93 VAL A O 1
ATOM 713 N N . ALA A 1 94 ? 3.813 0.333 -12.570 1.00 87.56 94 ALA A N 1
ATOM 714 C CA . ALA A 1 94 ? 5.142 -0.276 -12.615 1.00 87.56 94 ALA A CA 1
ATOM 715 C C . ALA A 1 94 ? 5.105 -1.659 -13.287 1.00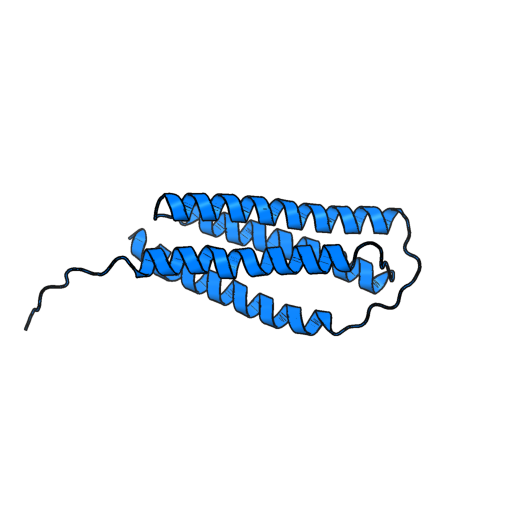 87.56 94 ALA A C 1
ATOM 717 O O . ALA A 1 94 ? 5.895 -1.928 -14.187 1.00 87.56 94 ALA A O 1
ATOM 718 N N . TRP A 1 95 ? 4.136 -2.506 -12.926 1.00 86.19 95 TRP A N 1
ATOM 719 C CA . TRP A 1 95 ? 3.944 -3.820 -13.545 1.00 86.19 95 TRP A CA 1
ATOM 720 C C . TRP A 1 95 ? 3.608 -3.741 -15.035 1.00 86.19 95 TRP A C 1
ATOM 722 O O . TRP A 1 95 ? 4.160 -4.489 -15.841 1.00 86.19 95 TRP A O 1
ATOM 732 N N . ASN A 1 96 ? 2.708 -2.838 -15.427 1.00 84.69 96 ASN A N 1
ATOM 733 C CA . ASN A 1 96 ? 2.348 -2.660 -16.833 1.00 84.69 96 ASN A CA 1
ATOM 734 C C . ASN A 1 96 ? 3.550 -2.185 -17.663 1.00 84.69 96 ASN A C 1
ATOM 736 O O . ASN A 1 96 ? 3.740 -2.661 -18.779 1.00 84.69 96 ASN A O 1
ATOM 740 N N . LEU A 1 97 ? 4.397 -1.313 -17.109 1.00 82.38 97 LEU A N 1
ATOM 741 C CA . LEU A 1 97 ? 5.641 -0.890 -17.754 1.00 82.38 97 LEU A CA 1
ATOM 742 C C . LEU A 1 97 ? 6.645 -2.048 -17.859 1.00 82.38 97 LEU A C 1
ATOM 744 O O . LEU A 1 97 ? 7.174 -2.295 -18.941 1.00 82.38 97 LEU A O 1
ATOM 748 N N . MET A 1 98 ? 6.851 -2.812 -16.779 1.00 81.00 98 MET A N 1
ATOM 749 C CA . MET A 1 98 ? 7.727 -3.993 -16.785 1.00 81.00 98 MET A CA 1
ATOM 750 C C . MET A 1 98 ? 7.265 -5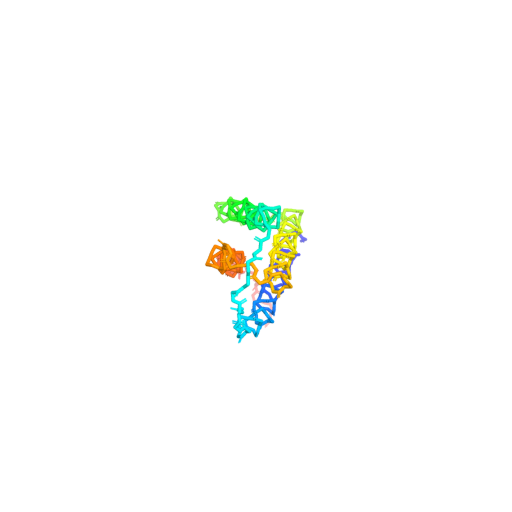.063 -17.781 1.00 81.00 98 MET A C 1
ATOM 752 O O . MET A 1 98 ? 8.088 -5.644 -18.481 1.00 81.00 98 MET A O 1
ATOM 756 N N . SER A 1 99 ? 5.955 -5.295 -17.893 1.00 77.69 99 SER A N 1
ATOM 757 C CA . SER A 1 99 ? 5.384 -6.265 -18.840 1.00 77.69 99 SER A CA 1
ATOM 758 C C . SER A 1 99 ? 5.387 -5.792 -20.291 1.00 77.69 99 SER A C 1
ATOM 760 O O . SER A 1 99 ? 5.601 -6.612 -21.179 1.00 77.69 99 SER A O 1
ATOM 762 N N . SER A 1 100 ? 5.199 -4.494 -20.544 1.00 75.06 100 SER A N 1
ATOM 763 C CA . SER A 1 100 ? 5.144 -3.947 -21.910 1.00 75.06 100 SER A CA 1
ATOM 764 C C . SER A 1 100 ? 6.528 -3.709 -22.513 1.00 75.06 100 SER A C 1
ATOM 766 O O . SER A 1 100 ? 6.717 -3.901 -23.710 1.00 75.06 100 SER A O 1
ATOM 768 N N . HIS A 1 101 ? 7.506 -3.318 -21.692 1.00 65.75 101 HIS A N 1
ATOM 769 C CA . HIS A 1 101 ? 8.869 -3.003 -22.139 1.00 65.75 101 HIS A CA 1
ATOM 770 C C . HIS A 1 101 ? 9.888 -4.090 -21.762 1.00 65.75 101 HIS A C 1
ATOM 772 O O . HIS A 1 101 ? 11.085 -3.920 -21.977 1.00 65.75 101 HIS A O 1
ATOM 778 N N . GLY A 1 102 ? 9.415 -5.199 -21.180 1.00 59.53 102 GLY A N 1
ATOM 779 C CA . GLY A 1 102 ? 10.231 -6.316 -20.706 1.00 59.53 102 GLY A CA 1
ATOM 780 C C . GLY A 1 102 ? 11.229 -5.948 -19.613 1.00 59.53 102 GLY A C 1
ATOM 781 O O . GLY A 1 102 ? 12.151 -6.724 -19.384 1.00 59.53 102 GLY A O 1
ATOM 782 N N . ALA A 1 103 ? 11.048 -4.795 -18.954 1.00 60.69 103 ALA A N 1
ATOM 783 C CA . ALA A 1 103 ? 11.972 -4.228 -17.982 1.00 60.69 103 ALA A CA 1
ATOM 784 C C . ALA A 1 103 ? 12.099 -5.143 -16.754 1.00 60.69 103 ALA A C 1
ATOM 786 O O . ALA A 1 103 ? 11.208 -5.142 -15.902 1.00 60.69 103 ALA A O 1
ATOM 787 N N . PRO A 1 104 ? 13.206 -5.889 -16.593 1.00 62.06 104 PRO A N 1
ATOM 788 C CA . PRO A 1 104 ? 13.382 -6.773 -15.448 1.00 62.06 104 PRO A CA 1
ATOM 789 C C . PRO A 1 104 ? 13.957 -6.030 -14.234 1.00 62.06 104 PRO A C 1
ATOM 791 O O . PRO A 1 104 ? 14.316 -6.658 -13.244 1.00 62.06 104 PRO A O 1
ATOM 794 N N . VAL A 1 105 ? 14.081 -4.701 -14.330 1.00 61.78 105 VAL A N 1
ATOM 795 C CA . VAL A 1 105 ? 14.993 -3.872 -13.530 1.00 61.78 105 VAL A CA 1
ATOM 796 C C . VAL A 1 105 ? 14.736 -3.996 -12.034 1.00 61.78 105 VAL A C 1
ATOM 798 O O . VAL A 1 105 ? 15.677 -3.869 -11.259 1.00 61.78 105 VAL A O 1
ATOM 801 N N . ASP A 1 106 ? 13.495 -4.280 -11.629 1.00 73.31 106 ASP A N 1
ATOM 802 C CA . ASP A 1 106 ? 13.186 -4.488 -10.219 1.00 73.31 106 ASP A CA 1
ATOM 803 C C . ASP A 1 106 ? 11.937 -5.352 -9.978 1.00 73.31 106 ASP A C 1
ATOM 805 O O . ASP A 1 106 ? 11.055 -5.015 -9.189 1.00 73.31 106 ASP A O 1
ATOM 809 N N . ILE A 1 107 ? 11.829 -6.489 -10.675 1.00 76.94 107 ILE A N 1
ATOM 810 C CA . ILE A 1 107 ? 10.709 -7.427 -10.466 1.00 76.94 107 ILE A CA 1
ATOM 811 C C . ILE A 1 107 ? 10.649 -7.875 -8.995 1.00 76.94 107 ILE A C 1
ATOM 813 O O . ILE A 1 107 ? 9.567 -7.978 -8.418 1.00 76.94 107 ILE A O 1
ATOM 817 N N . GLN A 1 108 ? 11.808 -8.108 -8.368 1.00 78.88 108 GLN A N 1
ATOM 818 C CA . GLN A 1 108 ? 11.885 -8.486 -6.956 1.00 78.88 108 GLN A CA 1
ATOM 819 C C . GLN A 1 108 ? 11.433 -7.356 -6.025 1.00 78.88 108 GLN A C 1
ATOM 821 O O . GLN A 1 108 ? 10.622 -7.610 -5.135 1.00 78.88 108 GLN A O 1
ATOM 826 N N . GLY A 1 109 ? 11.895 -6.118 -6.231 1.00 81.94 109 GLY A N 1
ATOM 827 C CA . GLY A 1 109 ? 11.443 -4.970 -5.447 1.00 81.94 109 GLY A CA 1
ATOM 828 C C . GLY A 1 109 ? 9.959 -4.680 -5.642 1.00 81.94 109 GLY A C 1
ATOM 829 O O . GLY A 1 109 ? 9.276 -4.338 -4.678 1.00 81.94 109 GLY A O 1
ATOM 830 N N . TRP A 1 110 ? 9.415 -4.922 -6.837 1.00 85.88 110 TRP A N 1
ATOM 831 C CA . TRP A 1 110 ? 7.976 -4.859 -7.076 1.00 85.88 110 TRP A CA 1
ATOM 832 C C . TRP A 1 110 ? 7.205 -5.911 -6.276 1.00 85.88 110 TRP A C 1
ATOM 834 O O . TRP A 1 110 ? 6.250 -5.556 -5.583 1.00 85.88 110 TRP A O 1
ATOM 844 N N . TYR A 1 111 ? 7.623 -7.184 -6.328 1.00 85.31 111 TYR A N 1
ATOM 845 C CA . TYR A 1 111 ? 6.999 -8.255 -5.542 1.00 85.31 111 TYR A CA 1
ATOM 846 C C . TYR A 1 111 ? 7.054 -7.943 -4.049 1.00 85.31 111 TYR A C 1
ATOM 848 O O . TYR A 1 111 ? 6.036 -8.022 -3.365 1.00 85.31 111 TYR A O 1
ATOM 856 N N . TYR A 1 112 ? 8.215 -7.504 -3.565 1.00 86.44 112 TYR A N 1
ATOM 857 C CA . TYR A 1 112 ? 8.404 -7.099 -2.180 1.00 86.44 112 TYR A CA 1
ATOM 858 C C . TYR A 1 112 ? 7.474 -5.942 -1.785 1.00 86.44 112 TYR A C 1
ATOM 860 O O . TYR A 1 112 ? 6.747 -6.035 -0.794 1.00 86.44 112 TYR A O 1
ATOM 868 N N . ALA A 1 113 ? 7.454 -4.853 -2.559 1.00 85.75 113 ALA A N 1
ATOM 869 C CA . ALA A 1 113 ? 6.615 -3.689 -2.279 1.00 85.75 113 ALA A CA 1
ATOM 870 C C . ALA A 1 113 ? 5.128 -4.055 -2.294 1.00 85.75 113 ALA A C 1
ATOM 872 O O . ALA A 1 113 ? 4.366 -3.632 -1.424 1.00 85.75 113 ALA A O 1
ATOM 873 N N . ARG A 1 114 ? 4.719 -4.898 -3.242 1.00 85.81 114 ARG A N 1
ATOM 874 C CA . ARG A 1 114 ? 3.363 -5.429 -3.320 1.00 85.81 114 ARG A CA 1
ATOM 875 C C . ARG A 1 114 ? 2.993 -6.250 -2.090 1.00 85.81 114 ARG A C 1
ATOM 877 O O . ARG A 1 114 ? 1.953 -5.974 -1.494 1.00 85.81 114 ARG A O 1
ATOM 884 N N . GLU A 1 115 ? 3.806 -7.234 -1.710 1.00 86.44 115 GLU A N 1
ATOM 885 C CA . GLU A 1 115 ? 3.546 -8.056 -0.522 1.00 86.44 115 GLU A CA 1
ATOM 886 C C . GLU A 1 115 ? 3.424 -7.185 0.729 1.00 86.44 115 GLU A C 1
ATOM 888 O O . GLU A 1 115 ? 2.544 -7.406 1.560 1.00 86.44 115 GLU A O 1
ATOM 893 N N . LYS A 1 116 ? 4.257 -6.144 0.847 1.00 86.00 116 LYS A N 1
ATOM 894 C CA . LYS A 1 116 ? 4.167 -5.179 1.946 1.00 86.00 116 LYS A CA 1
ATOM 895 C C . LYS A 1 116 ? 2.870 -4.379 1.907 1.00 86.00 116 LYS A C 1
ATOM 897 O O . LYS A 1 116 ? 2.205 -4.287 2.937 1.00 86.00 116 LYS A O 1
ATOM 902 N N . VAL A 1 117 ? 2.480 -3.824 0.760 1.00 84.56 117 VAL A N 1
ATOM 903 C CA . VAL A 1 117 ? 1.221 -3.068 0.614 1.00 84.56 117 VAL A CA 1
ATOM 904 C C . VAL A 1 117 ? 0.017 -3.954 0.946 1.00 84.56 117 VAL A C 1
ATOM 906 O O . VAL A 1 117 ? -0.864 -3.531 1.692 1.00 84.56 117 VAL A O 1
ATOM 909 N N . GLN A 1 118 ? -0.010 -5.194 0.452 1.00 81.38 118 GLN A N 1
ATOM 910 C CA . GLN A 1 118 ? -1.081 -6.147 0.739 1.00 81.38 118 GLN A CA 1
ATOM 911 C C . GLN A 1 118 ? -1.110 -6.539 2.225 1.00 81.38 118 GLN A C 1
ATOM 913 O O . GLN A 1 118 ? -2.146 -6.424 2.881 1.00 81.38 118 GLN A O 1
ATOM 918 N N . GLY A 1 119 ? 0.041 -6.926 2.779 1.00 81.19 119 GLY A N 1
ATOM 919 C CA . GLY A 1 119 ? 0.153 -7.383 4.161 1.00 81.19 119 GLY A CA 1
ATOM 920 C C . GLY A 1 119 ? -0.064 -6.286 5.205 1.00 81.19 119 GLY A C 1
ATOM 921 O O . GLY A 1 119 ? -0.412 -6.598 6.341 1.00 81.19 119 GLY A O 1
ATOM 922 N N . THR A 1 120 ? 0.107 -5.009 4.844 1.00 81.50 120 THR A N 1
ATOM 923 C CA . THR A 1 120 ? -0.089 -3.879 5.771 1.00 81.50 120 THR A CA 1
ATOM 924 C C . THR A 1 120 ? -1.540 -3.757 6.218 1.00 81.50 120 THR A C 1
ATOM 926 O O . THR A 1 120 ? -1.786 -3.504 7.394 1.00 81.50 120 THR A O 1
ATOM 929 N N . LEU A 1 121 ? -2.510 -3.994 5.330 1.00 71.38 121 LEU A N 1
ATOM 930 C CA . LEU A 1 121 ? -3.918 -3.975 5.729 1.00 71.38 121 LEU A CA 1
ATOM 931 C C . LEU A 1 121 ? -4.345 -5.256 6.419 1.00 71.38 121 LEU A C 1
ATOM 933 O O . LEU A 1 121 ? -5.028 -5.185 7.432 1.00 71.38 121 LEU A O 1
ATOM 937 N N . GLU A 1 122 ? -3.944 -6.413 5.899 1.00 79.31 122 GLU A N 1
ATOM 938 C CA . GLU A 1 122 ? -4.348 -7.695 6.481 1.00 79.31 122 GLU A CA 1
ATOM 939 C C . GLU A 1 122 ? -3.856 -7.823 7.928 1.00 79.31 122 GLU A C 1
ATOM 941 O O . GLU A 1 122 ? -4.632 -8.172 8.814 1.00 79.31 122 GLU A O 1
ATOM 946 N N . LYS A 1 123 ? -2.595 -7.457 8.189 1.00 77.75 123 LYS A N 1
ATOM 947 C CA . LYS A 1 123 ? -2.022 -7.490 9.541 1.00 77.75 123 LYS A CA 1
ATOM 948 C C . LYS A 1 123 ? -2.455 -6.289 10.374 1.00 77.75 123 LYS A C 1
ATOM 950 O O . LYS A 1 123 ? -2.836 -6.461 11.525 1.00 77.75 123 LYS A O 1
ATOM 955 N N . GLY A 1 124 ? -2.423 -5.091 9.793 1.00 75.31 124 GLY A N 1
ATOM 956 C CA . GLY A 1 124 ? -2.692 -3.854 10.516 1.00 75.31 124 GLY A CA 1
ATOM 957 C C . GLY A 1 124 ? -4.169 -3.644 10.863 1.00 75.31 124 GLY A C 1
ATOM 958 O O . GLY A 1 124 ? -4.517 -3.423 12.019 1.00 75.31 124 GLY A O 1
ATOM 959 N N . LEU A 1 125 ? -5.074 -3.760 9.885 1.00 75.69 125 LEU A N 1
ATOM 960 C CA . LEU A 1 125 ? -6.513 -3.702 10.170 1.00 75.69 125 LEU A CA 1
ATOM 961 C C . LEU A 1 125 ? -7.003 -4.973 10.871 1.00 75.69 125 LEU A C 1
ATOM 963 O O . LEU A 1 125 ? -7.985 -4.902 11.606 1.00 75.69 125 LEU A O 1
ATOM 967 N N . GLY A 1 126 ? -6.328 -6.113 10.681 1.00 77.25 126 GLY A N 1
ATOM 968 C CA . GLY A 1 126 ? -6.571 -7.341 11.441 1.00 77.25 126 GLY A CA 1
ATOM 969 C C . GLY A 1 126 ? -6.345 -7.148 12.942 1.00 77.25 126 GLY A C 1
ATOM 970 O O . GLY A 1 126 ? -7.255 -7.411 13.725 1.00 77.25 126 GLY A O 1
ATOM 971 N N . GLY A 1 127 ? -5.193 -6.593 13.336 1.00 76.94 127 GLY A N 1
ATOM 972 C CA . GLY A 1 127 ? -4.886 -6.267 14.733 1.00 76.94 127 GLY A CA 1
ATOM 973 C C . GLY A 1 127 ? -5.822 -5.208 15.322 1.00 76.94 127 GLY A C 1
ATOM 974 O O . GLY A 1 127 ? -6.320 -5.360 16.441 1.00 76.94 127 GLY A O 1
ATOM 975 N N . LEU A 1 128 ? -6.152 -4.170 14.544 1.00 74.38 128 LEU A N 1
ATOM 976 C CA . LEU A 1 128 ? -7.142 -3.167 14.946 1.00 74.38 128 LEU A CA 1
ATOM 977 C C . LEU A 1 128 ? -8.540 -3.786 15.131 1.00 74.38 128 LEU A C 1
ATOM 979 O O . LEU A 1 128 ? -9.219 -3.481 16.109 1.00 74.38 128 LEU A O 1
ATOM 983 N N . ARG A 1 129 ? -8.964 -4.691 14.236 1.00 75.69 129 ARG A N 1
ATOM 984 C CA . ARG A 1 129 ? -10.226 -5.437 14.360 1.00 75.69 129 ARG A CA 1
ATOM 985 C C . ARG A 1 129 ? -10.239 -6.278 15.627 1.00 75.69 129 ARG A C 1
ATOM 987 O O . ARG A 1 129 ? -11.226 -6.211 16.351 1.00 75.69 129 ARG A O 1
ATOM 994 N N . GLU A 1 130 ? -9.184 -7.044 15.896 1.00 78.38 130 GLU A N 1
ATOM 995 C CA . GLU A 1 130 ? -9.088 -7.882 17.095 1.00 78.38 130 GLU A CA 1
ATOM 996 C C . GLU A 1 130 ? -9.214 -7.039 18.368 1.00 78.38 130 GLU A C 1
ATOM 998 O O . GLU A 1 130 ? -10.066 -7.337 19.203 1.00 78.38 130 GLU A O 1
ATOM 1003 N N . LYS A 1 131 ? -8.486 -5.918 18.465 1.00 69.94 131 LYS A N 1
ATOM 1004 C CA . LYS A 1 131 ? -8.572 -4.978 19.599 1.00 69.94 131 LYS A CA 1
ATOM 1005 C C . LYS A 1 131 ? -9.958 -4.352 19.759 1.00 69.94 131 LYS A C 1
ATOM 1007 O O . LYS A 1 131 ? -10.485 -4.309 20.867 1.00 69.94 131 LYS A O 1
ATOM 1012 N N . LEU A 1 132 ? -10.573 -3.907 18.662 1.00 66.25 132 LEU A N 1
ATOM 1013 C CA . LEU A 1 132 ? -11.917 -3.317 18.682 1.00 66.25 132 LEU A CA 1
ATOM 1014 C C . LEU A 1 132 ? -13.018 -4.355 18.961 1.00 66.25 132 LEU A C 1
ATOM 1016 O O . LEU A 1 132 ? -14.073 -3.997 19.484 1.00 66.25 132 LEU A O 1
ATOM 1020 N N . SER A 1 133 ? -12.783 -5.627 18.619 1.00 68.56 133 SER A N 1
ATOM 1021 C CA . SER A 1 133 ? -13.678 -6.753 18.918 1.00 68.56 133 SER A CA 1
ATOM 1022 C C . SER A 1 133 ? -13.468 -7.352 20.314 1.00 68.56 133 SER A C 1
ATOM 1024 O O . SER A 1 133 ? -14.386 -7.961 20.851 1.00 68.56 133 SER A O 1
ATOM 1026 N N . GLY A 1 134 ? -12.287 -7.148 20.908 1.00 54.62 134 GLY A N 1
ATOM 1027 C CA . GLY A 1 134 ? -11.922 -7.561 22.265 1.00 54.62 134 GLY A CA 1
ATOM 1028 C C . GLY A 1 134 ? -12.427 -6.626 23.368 1.00 54.62 134 GLY A C 1
ATOM 1029 O O . GLY A 1 134 ? -12.304 -6.954 24.544 1.00 54.62 134 GLY A O 1
ATOM 1030 N N . ALA A 1 135 ? -13.042 -5.491 23.017 1.00 47.38 135 ALA A N 1
ATOM 1031 C CA . ALA A 1 135 ? -13.916 -4.771 23.933 1.00 47.38 135 ALA A CA 1
ATOM 1032 C C . ALA A 1 135 ? -15.236 -5.549 24.041 1.00 47.38 135 ALA A C 1
ATOM 1034 O O . ALA A 1 135 ? -16.158 -5.349 23.245 1.00 47.38 135 ALA A O 1
ATOM 1035 N N . THR A 1 136 ? -15.304 -6.467 25.008 1.00 48.22 136 THR A N 1
ATOM 1036 C CA . THR A 1 136 ? -16.547 -7.107 25.451 1.00 48.22 136 THR A CA 1
ATOM 1037 C C . THR A 1 136 ? -17.664 -6.066 25.542 1.00 48.22 136 THR A C 1
ATOM 1039 O O . THR A 1 136 ? -17.489 -5.053 26.223 1.00 48.22 136 THR A O 1
ATOM 1042 N N . PRO A 1 137 ? -18.838 -6.304 24.941 1.00 44.19 137 PRO A N 1
ATOM 1043 C CA . PRO A 1 137 ? -20.059 -5.705 25.441 1.00 44.19 137 PRO A CA 1
ATOM 1044 C C . PRO A 1 137 ? -20.372 -6.353 26.803 1.00 44.19 137 PRO A C 1
ATOM 1046 O O . PRO A 1 137 ? -21.081 -7.348 26.879 1.00 44.19 137 PRO A O 1
ATOM 1049 N N . GLN A 1 138 ? -19.796 -5.834 27.885 1.00 44.28 138 GLN A N 1
ATOM 1050 C CA . GLN A 1 138 ? -20.488 -5.784 29.179 1.00 44.28 138 GLN A CA 1
ATOM 1051 C C . GLN A 1 138 ? -21.180 -4.413 29.174 1.00 44.28 138 GLN A C 1
ATOM 1053 O O . GLN A 1 138 ? -20.497 -3.412 29.006 1.00 44.28 138 GLN A O 1
ATOM 1058 N N . GLU A 1 139 ? -22.497 -4.238 29.211 1.00 41.03 139 GLU A N 1
ATOM 1059 C CA . GLU A 1 139 ? -23.625 -5.090 29.570 1.00 41.03 139 GLU A CA 1
ATOM 1060 C C . GLU A 1 139 ? -24.797 -4.767 28.624 1.00 41.03 139 GLU A C 1
ATOM 1062 O O . GLU A 1 139 ? -25.091 -3.600 28.368 1.00 41.03 139 GLU A O 1
ATOM 1067 N N . ALA A 1 140 ? -25.508 -5.785 28.146 1.00 38.53 140 ALA A N 1
ATOM 1068 C CA . ALA A 1 140 ? -26.950 -5.671 27.980 1.00 38.53 140 ALA A CA 1
ATOM 1069 C C . ALA A 1 140 ? -27.541 -6.575 29.061 1.00 38.53 140 ALA A C 1
ATOM 1071 O O . ALA A 1 140 ? -27.393 -7.795 29.020 1.00 38.53 140 ALA A O 1
ATOM 1072 N N . THR A 1 141 ? -28.081 -5.931 30.087 1.00 54.56 141 THR A N 1
ATOM 1073 C CA . THR A 1 141 ? -28.851 -6.488 31.197 1.00 54.56 141 THR A CA 1
ATOM 1074 C C . THR A 1 141 ? -29.788 -7.600 30.705 1.00 54.56 141 THR A C 1
ATOM 1076 O O . THR A 1 141 ? -30.416 -7.410 29.661 1.00 54.56 141 THR A O 1
ATOM 1079 N N . PRO A 1 142 ? -29.942 -8.735 31.415 1.00 52.81 142 PRO A N 1
ATOM 1080 C CA . PRO A 1 142 ? -31.014 -9.666 31.093 1.00 52.81 142 PRO A CA 1
ATOM 1081 C C . PRO A 1 142 ? -32.346 -8.941 31.310 1.00 52.81 142 PRO A C 1
ATOM 1083 O O . PRO A 1 142 ? -32.661 -8.531 32.429 1.00 52.81 142 PRO A O 1
ATOM 1086 N N . GLN A 1 143 ? -33.095 -8.737 30.230 1.00 38.25 143 GLN A N 1
ATOM 1087 C CA . GLN A 1 143 ? -34.487 -8.322 30.296 1.00 38.25 143 GLN A CA 1
ATOM 1088 C C . GLN A 1 143 ? -35.333 -9.399 29.616 1.00 38.25 143 GLN A C 1
ATOM 1090 O O . GL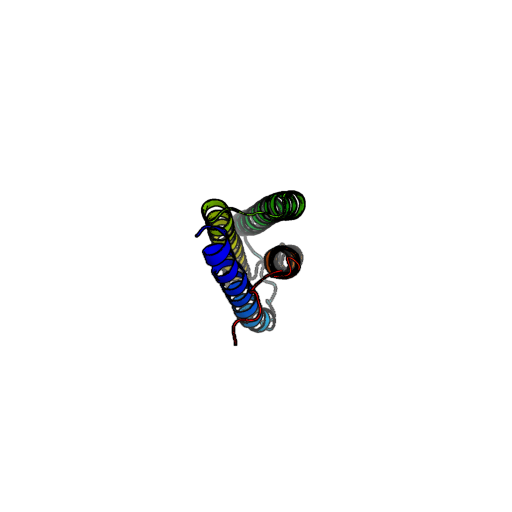N A 1 143 ? -35.288 -9.545 28.396 1.00 38.25 143 GLN A O 1
ATOM 1095 N N . GLU A 1 144 ? -36.052 -10.100 30.501 1.00 44.56 144 GLU A N 1
ATOM 1096 C CA . GLU A 1 144 ? -37.008 -11.215 30.357 1.00 44.56 144 GLU A CA 1
ATOM 1097 C C . GLU A 1 144 ? -36.449 -12.635 30.182 1.00 44.56 144 GLU A C 1
ATOM 1099 O O . GLU A 1 144 ? -35.870 -12.974 29.128 1.00 44.56 144 GLU A O 1
#

Foldseek 3Di:
DFLVVVLVLLVVLLVVLVVVVVVVVVVVPDDQAADDADPVLLVLLVVLLVLLLVLLVVLLVVLVVCLVVLHDGPVVSVVSVVSLVSSVVSLVVSVVSCRVRSCPNCPPSSVVSVCSSSVSSNVSSVSSNCSSVVPDPPDDDDDD

pLDDT: mean 74.21, std 13.78, range [38.25, 92.62]

Sequence (144 aa):
MKTEKLRTLVPRLLVLAVLAGALWTQRDRIPLRALSASAGDSATIQGMIGKATYAQKKIETKIKEFEARGDADEAALNEIDEQLQGARKDLSVAWNLMSSHGAPVDIQGWYYAREKVQGTLEKGLGGLREKLSGATPQEATPQE

Radius of gyration: 18.87 Å; chains: 1; bounding box: 54×26×54 Å

Secondary structure (DSSP, 8-state):
-HHHHHHHHHHHHHHHHHHHHHHHHHHTTS--------HHHHHHHHHHHHHHHHHHHHHHHHHHHHHHHT---HHHHHHHHHHHHHHHHHHHHHHHHHHHH---TTHHHHHHHHHHHHHHHHHHHHHHHHHHHSS---------